Protein AF-A0A8J7VVT9-F1 (afdb_monomer)

Structure (mmCIF, N/CA/C/O backbone):
data_AF-A0A8J7VVT9-F1
#
_entry.id   AF-A0A8J7VVT9-F1
#
loop_
_atom_site.group_PDB
_atom_site.id
_atom_site.type_symbol
_atom_site.label_atom_id
_atom_site.label_alt_id
_atom_site.label_comp_id
_atom_site.label_asym_id
_atom_site.label_entity_id
_atom_site.label_seq_id
_atom_site.pdbx_PDB_ins_code
_atom_site.Cartn_x
_atom_site.Cartn_y
_atom_site.Cartn_z
_atom_site.occupancy
_atom_site.B_iso_or_equiv
_atom_site.auth_seq_id
_atom_site.auth_comp_id
_atom_site.auth_asym_id
_atom_site.auth_atom_id
_atom_site.pdbx_PDB_model_num
ATOM 1 N N . MET A 1 1 ? -22.297 -32.492 52.593 1.00 47.00 1 MET A N 1
ATOM 2 C CA . MET A 1 1 ? -21.749 -32.198 51.250 1.00 47.00 1 MET A CA 1
ATOM 3 C C . MET A 1 1 ? -22.305 -30.853 50.786 1.00 47.00 1 MET A C 1
ATOM 5 O O . MET A 1 1 ? -23.288 -30.816 50.068 1.00 47.00 1 MET A O 1
ATOM 9 N N . THR A 1 2 ? -21.743 -29.739 51.254 1.00 51.62 2 THR A N 1
ATOM 10 C CA . THR A 1 2 ? -22.163 -28.383 50.854 1.00 51.62 2 THR A CA 1
ATOM 11 C C . THR A 1 2 ? -20.918 -27.641 50.402 1.00 51.62 2 THR A C 1
ATOM 13 O O . THR A 1 2 ? -20.140 -27.144 51.213 1.00 51.62 2 THR A O 1
ATOM 16 N N . VAL A 1 3 ? -20.673 -27.673 49.095 1.00 56.25 3 VAL A N 1
ATOM 17 C CA . VA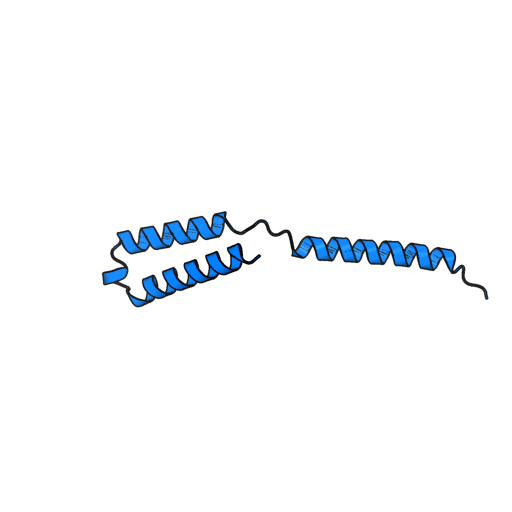L A 1 3 ? -19.573 -26.941 48.464 1.00 56.25 3 VAL A CA 1
ATOM 18 C C . VAL A 1 3 ? -19.825 -25.430 48.580 1.00 56.25 3 VAL A C 1
ATOM 20 O O . VAL A 1 3 ? -20.956 -24.991 48.368 1.00 56.25 3 VAL A O 1
ATOM 23 N N . PRO A 1 4 ? -18.806 -24.616 48.915 1.00 62.16 4 PRO A N 1
ATOM 24 C CA . PRO A 1 4 ? -18.965 -23.179 49.110 1.00 62.16 4 PRO A CA 1
ATOM 25 C C . PRO A 1 4 ? -19.096 -22.471 47.752 1.00 62.16 4 PRO A C 1
ATOM 27 O O . PRO A 1 4 ? -18.107 -22.046 47.150 1.00 62.16 4 PRO A O 1
ATOM 30 N N . THR A 1 5 ? -20.335 -22.329 47.281 1.00 58.75 5 THR A N 1
ATOM 31 C CA . THR A 1 5 ? -20.746 -21.632 46.044 1.00 58.75 5 THR A CA 1
ATOM 32 C C . THR A 1 5 ? -20.105 -20.249 45.886 1.00 58.75 5 THR A C 1
ATOM 34 O O . THR A 1 5 ? -19.709 -19.863 44.788 1.00 58.75 5 THR A O 1
ATOM 37 N N . LEU A 1 6 ? -19.877 -19.534 46.992 1.00 60.22 6 LEU A N 1
ATOM 38 C CA . LEU A 1 6 ? -19.271 -18.199 47.003 1.00 60.22 6 LEU A CA 1
ATOM 39 C C . LEU A 1 6 ? -17.837 -18.154 46.432 1.00 60.22 6 LEU A C 1
ATOM 41 O O . LEU A 1 6 ? -17.450 -17.166 45.809 1.00 60.22 6 LEU A O 1
ATOM 45 N N . LYS A 1 7 ? -17.042 -19.219 46.612 1.00 60.03 7 LYS A N 1
ATOM 46 C CA . LYS A 1 7 ? -15.660 -19.306 46.095 1.00 60.03 7 LYS A CA 1
ATOM 47 C C . LYS A 1 7 ? -15.636 -19.564 44.587 1.00 60.03 7 LYS A C 1
ATOM 49 O O . LYS A 1 7 ? -14.799 -19.008 43.880 1.00 60.03 7 LYS A O 1
ATOM 54 N N . ILE A 1 8 ? -16.592 -20.358 44.107 1.00 64.31 8 ILE A N 1
ATOM 55 C CA . ILE A 1 8 ? -16.740 -20.739 42.698 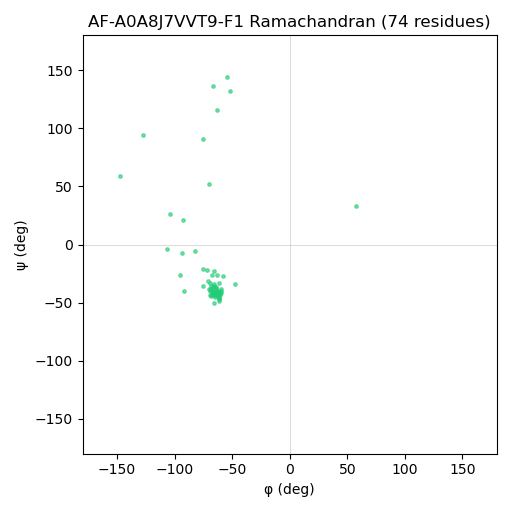1.00 64.31 8 ILE A CA 1
ATOM 56 C C . ILE A 1 8 ? -17.163 -19.524 41.863 1.00 64.31 8 ILE A C 1
ATOM 58 O O . ILE A 1 8 ? -16.604 -19.297 40.794 1.00 64.31 8 ILE A O 1
ATOM 62 N N . HIS A 1 9 ? -18.054 -18.674 42.384 1.00 63.38 9 HIS A N 1
ATOM 63 C CA . HIS A 1 9 ? -18.449 -17.436 41.702 1.00 63.38 9 HIS A CA 1
ATOM 64 C C . HIS A 1 9 ? -17.303 -16.421 41.571 1.00 63.38 9 HIS A C 1
ATOM 66 O O . HIS A 1 9 ? -17.188 -15.758 40.541 1.00 63.38 9 HIS A O 1
ATOM 72 N N . ARG A 1 10 ? -16.416 -16.321 42.572 1.00 66.31 10 ARG A N 1
ATOM 73 C CA . ARG A 1 10 ? -15.241 -15.432 42.495 1.00 66.31 10 ARG A CA 1
ATOM 74 C C . ARG A 1 10 ? -14.193 -15.921 41.497 1.00 66.31 10 ARG A C 1
ATOM 76 O O . ARG A 1 10 ? -13.625 -15.109 40.775 1.00 66.31 10 ARG A O 1
ATOM 83 N N . LEU A 1 11 ? -13.976 -17.234 41.426 1.00 67.00 11 LEU A N 1
ATOM 84 C CA . LEU A 1 11 ? -13.092 -17.852 40.431 1.00 67.00 11 LEU A CA 1
ATOM 85 C C . LEU A 1 11 ? -13.649 -17.704 39.008 1.00 67.00 11 LEU A C 1
ATOM 87 O O . LEU A 1 11 ? -12.899 -17.374 38.094 1.00 67.00 11 LEU A O 1
ATOM 91 N N . ALA A 1 12 ? -14.964 -17.869 38.833 1.00 68.06 12 ALA A N 1
ATOM 92 C CA . ALA A 1 12 ? -15.630 -17.677 37.547 1.00 68.06 12 ALA A CA 1
ATOM 93 C C . ALA A 1 12 ? -15.528 -16.225 37.043 1.00 68.06 12 ALA A C 1
ATOM 95 O O . ALA A 1 12 ? -15.245 -16.006 35.868 1.00 68.06 12 ALA A O 1
ATOM 96 N N . GLY A 1 13 ? -15.686 -15.232 37.928 1.00 70.19 13 GLY A N 1
ATOM 97 C CA . GLY A 1 13 ? -15.514 -13.820 37.570 1.00 70.19 13 GLY A CA 1
ATOM 98 C C . GLY A 1 13 ? -14.081 -13.471 37.152 1.00 70.19 13 GLY A C 1
ATOM 99 O O . GLY A 1 13 ? -13.882 -12.748 36.178 1.00 70.19 13 GLY A O 1
ATOM 100 N N . LEU A 1 14 ? -13.079 -14.031 37.839 1.00 70.81 14 LEU A N 1
ATOM 101 C CA . LEU A 1 14 ? -11.666 -13.821 37.508 1.00 70.81 14 LEU A CA 1
ATOM 102 C C . LEU A 1 14 ? -11.298 -14.442 36.148 1.00 70.81 14 LEU A C 1
ATOM 104 O O . LEU A 1 14 ? -10.613 -13.813 35.344 1.00 70.81 14 LEU A O 1
ATOM 108 N N . ALA A 1 15 ? -11.785 -15.656 35.876 1.00 70.81 15 ALA A N 1
ATOM 109 C CA . ALA A 1 15 ? -11.552 -16.353 34.612 1.00 70.81 15 ALA A CA 1
ATOM 110 C C . ALA A 1 15 ? -12.224 -15.645 33.421 1.00 70.81 15 ALA A C 1
ATOM 112 O O . ALA A 1 15 ? -11.616 -15.519 32.357 1.00 70.81 15 ALA A O 1
ATOM 113 N N . ALA A 1 16 ? -13.444 -15.131 33.612 1.00 72.19 16 ALA A N 1
ATOM 114 C CA . ALA A 1 16 ? -14.146 -14.344 32.600 1.00 72.19 16 ALA A CA 1
ATOM 115 C C . ALA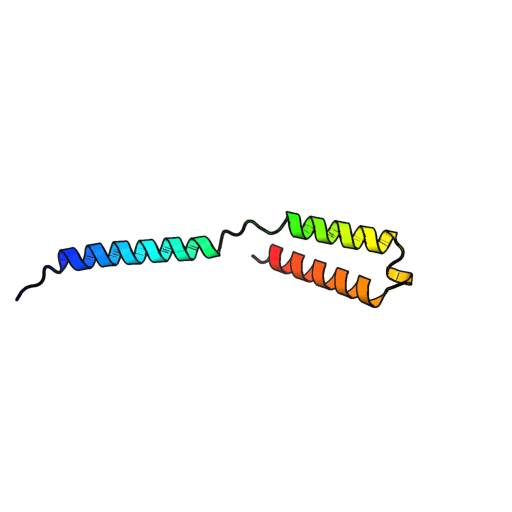 A 1 16 ? -13.416 -13.024 32.289 1.00 72.19 16 ALA A C 1
ATOM 117 O O . ALA A 1 16 ? -13.276 -12.660 31.122 1.00 72.19 16 ALA A O 1
ATOM 118 N N . GLY A 1 17 ? -12.887 -12.348 33.316 1.00 73.94 17 GLY A N 1
ATOM 119 C CA . GLY A 1 17 ? -12.053 -11.157 33.141 1.00 73.94 17 GLY A CA 1
ATOM 120 C C . GLY A 1 17 ? -10.780 -11.450 32.344 1.00 73.94 17 GLY A C 1
ATOM 121 O O . GLY A 1 17 ? -10.485 -10.746 31.384 1.00 73.94 17 GLY A O 1
ATOM 122 N N . LEU A 1 18 ? -10.063 -12.530 32.670 1.00 74.50 18 LEU A N 1
ATOM 123 C CA . LEU A 1 18 ? -8.838 -12.910 31.956 1.00 74.50 18 LEU A CA 1
ATOM 124 C C . LEU A 1 18 ? -9.097 -13.201 30.466 1.00 74.50 18 LEU A C 1
ATOM 126 O O . LEU A 1 18 ? -8.321 -12.780 29.612 1.00 74.50 18 LEU A O 1
ATOM 130 N N . CYS A 1 19 ? -10.217 -13.862 30.151 1.00 69.31 19 CYS A N 1
ATOM 131 C CA . CYS A 1 19 ? -10.634 -14.091 28.766 1.00 69.31 19 CYS A CA 1
ATOM 132 C C . CYS A 1 19 ? -10.914 -12.775 28.026 1.00 69.31 19 CYS A C 1
ATOM 134 O O . CYS A 1 19 ? -10.484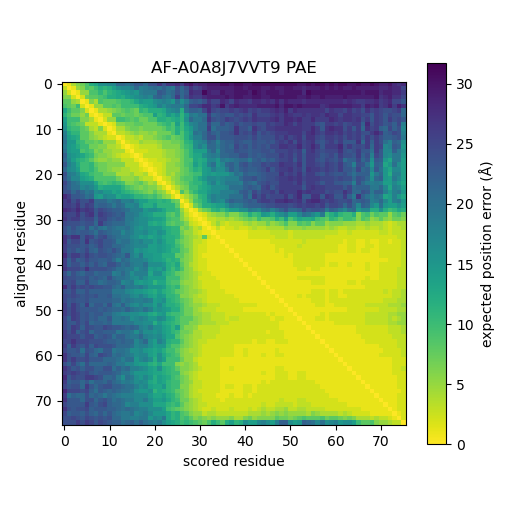 -12.620 26.886 1.00 69.31 19 CYS A O 1
ATOM 136 N N . ALA A 1 20 ? -11.575 -11.809 28.672 1.00 68.00 20 ALA A N 1
ATOM 137 C CA . ALA A 1 20 ? -11.867 -10.506 28.071 1.00 68.00 20 ALA A CA 1
ATOM 138 C C . ALA A 1 20 ? -10.596 -9.695 27.746 1.00 68.00 20 ALA A C 1
ATOM 140 O O . ALA A 1 20 ? -10.531 -9.065 26.691 1.00 68.00 20 ALA A O 1
ATOM 141 N N . LEU A 1 21 ? -9.562 -9.750 28.597 1.00 65.94 21 LEU A N 1
ATOM 142 C CA . LEU A 1 21 ? -8.275 -9.099 28.309 1.00 65.94 21 LEU A CA 1
ATOM 143 C C . LEU A 1 21 ? -7.519 -9.769 27.147 1.00 65.94 21 LEU A C 1
ATOM 145 O O . LEU A 1 21 ? -6.893 -9.076 26.345 1.00 65.94 21 LEU A O 1
ATOM 149 N N . LEU A 1 22 ? -7.601 -11.097 27.020 1.00 64.56 22 LEU A N 1
ATOM 150 C CA . LEU A 1 22 ? -6.990 -11.836 25.906 1.00 64.56 22 LEU A CA 1
ATOM 151 C C . LEU A 1 22 ? -7.661 -11.509 24.559 1.00 64.56 22 LEU A C 1
ATOM 153 O O . LEU A 1 22 ? -6.975 -11.385 23.546 1.00 64.56 22 LEU A O 1
ATOM 157 N N . LEU A 1 23 ? -8.982 -11.303 24.552 1.00 60.19 23 LEU A N 1
ATOM 158 C CA . LEU A 1 23 ? -9.744 -10.887 23.366 1.00 60.19 23 LEU A CA 1
ATOM 159 C C . LEU A 1 23 ? -9.407 -9.451 22.929 1.00 60.19 23 LEU A C 1
ATOM 161 O O . LEU A 1 23 ? -9.285 -9.190 21.734 1.00 60.19 23 LEU A O 1
ATOM 165 N N . ALA A 1 24 ? -9.189 -8.535 23.878 1.00 58.50 24 ALA A N 1
ATOM 166 C CA . ALA A 1 24 ? -8.797 -7.154 23.581 1.00 58.50 24 ALA A CA 1
ATOM 167 C C . 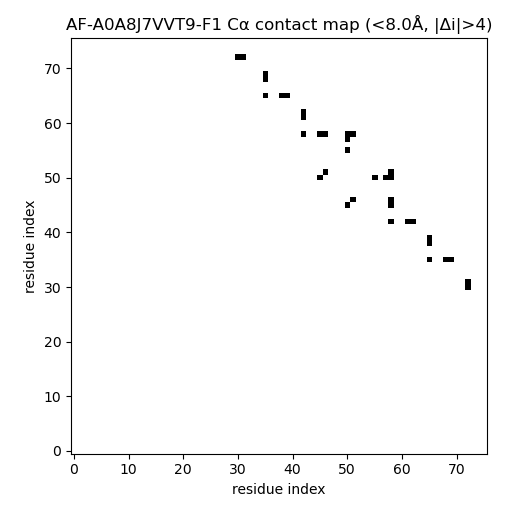ALA A 1 24 ? -7.383 -7.047 22.972 1.00 58.50 24 ALA A C 1
ATOM 169 O O . ALA A 1 24 ? -7.104 -6.133 22.198 1.00 58.50 24 ALA A O 1
ATOM 170 N N . SER A 1 25 ? -6.499 -8.009 23.260 1.00 55.09 25 SER A N 1
ATOM 171 C CA . SER A 1 25 ? -5.147 -8.051 22.691 1.00 55.09 25 SER A CA 1
ATOM 172 C C . SER A 1 25 ? -5.113 -8.420 21.203 1.00 55.09 25 SER A C 1
ATOM 174 O O . SER A 1 25 ? -4.132 -8.095 20.540 1.00 55.09 25 SER A O 1
ATOM 176 N N . CYS A 1 26 ? -6.140 -9.084 20.661 1.00 57.78 26 CYS A N 1
ATOM 177 C CA . CYS A 1 26 ? -6.192 -9.416 19.229 1.00 57.78 26 CYS A CA 1
ATOM 178 C C . CYS A 1 26 ? -6.697 -8.260 18.347 1.00 57.78 26 CYS A C 1
ATOM 180 O O . CYS A 1 26 ? -6.656 -8.382 17.128 1.00 57.78 26 CYS A O 1
ATOM 182 N N . ALA A 1 27 ? -7.143 -7.144 18.936 1.00 57.31 27 ALA A N 1
ATOM 183 C CA . ALA A 1 27 ? -7.634 -5.971 18.206 1.00 57.31 27 ALA A CA 1
ATOM 184 C C . ALA A 1 27 ? -6.665 -4.773 18.234 1.00 57.31 27 ALA A C 1
ATOM 186 O O . ALA A 1 27 ? -6.938 -3.757 17.608 1.00 57.31 27 ALA A O 1
ATOM 187 N N . THR A 1 28 ? -5.538 -4.866 18.953 1.00 55.31 28 THR A N 1
ATOM 188 C CA . THR A 1 28 ? -4.613 -3.734 19.158 1.00 55.31 28 THR A CA 1
ATOM 189 C C . THR A 1 28 ? -3.338 -3.799 18.315 1.00 55.31 28 THR A C 1
ATOM 191 O O . THR A 1 28 ? -2.320 -3.218 18.697 1.00 55.31 28 THR A O 1
ATOM 194 N N . VAL A 1 29 ? -3.361 -4.475 17.163 1.00 62.53 29 VAL A N 1
ATOM 195 C CA . VAL A 1 29 ? -2.293 -4.260 16.178 1.00 62.53 29 VAL A CA 1
ATOM 196 C C . VAL A 1 29 ? -2.410 -2.794 15.747 1.00 62.53 29 VAL A C 1
ATOM 198 O O . VAL A 1 29 ? -3.468 -2.418 15.240 1.00 62.53 29 VAL A O 1
ATOM 201 N N . PRO A 1 30 ? -1.405 -1.938 16.019 1.00 67.25 30 PRO A N 1
ATOM 202 C CA . PRO A 1 30 ? -1.458 -0.551 15.581 1.00 67.25 30 PRO A CA 1
ATOM 203 C C . PRO A 1 30 ? -1.698 -0.529 14.066 1.00 67.25 30 PRO A C 1
ATOM 205 O O . PRO A 1 30 ? -1.201 -1.423 13.376 1.00 67.25 30 PRO A O 1
ATOM 208 N N . PRO A 1 31 ? -2.466 0.444 13.546 1.00 70.50 31 PRO A N 1
ATOM 209 C CA . PRO A 1 31 ? -2.788 0.484 12.127 1.00 70.50 31 PRO A CA 1
ATOM 210 C C . PRO A 1 31 ? -1.488 0.378 11.307 1.00 70.50 31 PRO A C 1
ATOM 212 O O . PRO A 1 31 ? -0.533 1.093 11.645 1.00 70.50 31 PRO A O 1
ATOM 215 N N . PRO A 1 32 ? -1.420 -0.500 10.279 1.00 82.38 32 PRO A N 1
ATOM 216 C CA . PRO A 1 32 ? -0.217 -0.807 9.487 1.00 82.38 32 PRO A CA 1
ATOM 217 C C . PRO A 1 32 ? 0.213 0.354 8.567 1.00 82.38 32 PRO A C 1
ATOM 219 O O . PRO A 1 32 ? 0.370 0.227 7.354 1.00 82.38 32 PRO A O 1
ATOM 222 N N . THR A 1 33 ? 0.352 1.546 9.140 1.00 89.50 33 THR A N 1
ATOM 223 C CA . THR A 1 33 ? 0.642 2.802 8.443 1.00 89.50 33 THR A CA 1
ATOM 224 C C . THR A 1 33 ? 2.061 2.828 7.882 1.00 89.50 33 THR A C 1
ATOM 226 O O . THR A 1 33 ? 2.279 3.381 6.805 1.00 89.50 33 THR A O 1
ATOM 229 N N . ALA A 1 34 ? 3.018 2.193 8.567 1.00 90.62 34 ALA A N 1
ATOM 230 C CA . ALA A 1 34 ? 4.398 2.082 8.102 1.00 90.62 34 ALA A CA 1
ATOM 231 C C . ALA A 1 34 ? 4.498 1.178 6.865 1.00 90.62 34 ALA A C 1
ATOM 233 O O . ALA A 1 34 ? 5.154 1.526 5.883 1.00 90.62 34 ALA A O 1
ATOM 234 N N . GLU A 1 35 ? 3.806 0.043 6.891 1.00 93.19 35 GLU A N 1
ATOM 235 C CA . GLU A 1 35 ? 3.757 -0.933 5.809 1.00 93.19 35 GLU A CA 1
ATOM 236 C C . GLU A 1 35 ? 3.037 -0.360 4.582 1.00 93.19 35 GLU A C 1
ATOM 238 O O . GLU A 1 35 ? 3.521 -0.513 3.459 1.00 93.19 35 GLU A O 1
ATOM 243 N N . LEU A 1 36 ? 1.931 0.367 4.789 1.00 96.06 36 LEU A N 1
ATOM 244 C CA . LEU A 1 36 ? 1.229 1.079 3.717 1.00 96.06 36 LEU A CA 1
ATOM 245 C C . LEU A 1 36 ? 2.110 2.155 3.070 1.00 96.06 36 LEU A C 1
ATOM 247 O O . LEU A 1 36 ? 2.176 2.229 1.843 1.00 96.06 36 LEU A O 1
ATOM 251 N N . GLY A 1 37 ? 2.833 2.944 3.871 1.00 96.62 37 GLY A N 1
ATOM 252 C CA . GLY A 1 37 ? 3.767 3.947 3.353 1.00 96.62 37 GLY A CA 1
ATOM 253 C C . GLY A 1 37 ? 4.932 3.330 2.572 1.00 96.62 37 GLY A C 1
ATOM 254 O O . GLY A 1 37 ? 5.318 3.843 1.520 1.00 96.62 37 GLY A O 1
ATOM 255 N N . ALA A 1 38 ? 5.466 2.197 3.037 1.00 97.44 38 ALA A N 1
ATOM 256 C CA . ALA A 1 38 ? 6.504 1.461 2.319 1.00 97.44 38 ALA A CA 1
ATOM 257 C C . ALA A 1 38 ? 5.998 0.916 0.971 1.00 97.44 38 ALA A C 1
ATOM 259 O O . ALA A 1 38 ? 6.704 1.011 -0.036 1.00 97.44 38 ALA A O 1
ATOM 260 N N . ALA A 1 39 ? 4.770 0.390 0.931 1.00 97.50 39 ALA A N 1
ATOM 261 C CA . ALA A 1 39 ? 4.150 -0.096 -0.298 1.00 97.50 39 ALA A CA 1
ATOM 262 C C . ALA A 1 39 ? 3.890 1.041 -1.305 1.00 97.50 39 ALA A C 1
ATOM 264 O O . ALA A 1 39 ? 4.205 0.896 -2.487 1.00 97.50 39 ALA A O 1
ATOM 265 N N . GLU A 1 40 ? 3.400 2.195 -0.846 1.00 98.12 40 GLU A N 1
ATOM 266 C CA . GLU A 1 40 ? 3.209 3.379 -1.694 1.00 98.12 40 GLU A CA 1
ATOM 267 C C . GLU A 1 40 ? 4.531 3.876 -2.291 1.00 98.12 40 GLU A C 1
ATOM 269 O O . GLU A 1 40 ? 4.633 4.095 -3.503 1.00 98.12 40 GLU A O 1
ATOM 274 N N . ALA A 1 41 ? 5.578 3.973 -1.467 1.00 98.38 41 ALA A N 1
ATOM 275 C CA . ALA A 1 41 ? 6.910 4.348 -1.928 1.00 98.38 41 ALA A CA 1
ATOM 276 C C . ALA A 1 41 ? 7.461 3.367 -2.981 1.00 98.38 41 ALA A C 1
ATOM 278 O O . ALA A 1 41 ? 8.057 3.803 -3.969 1.00 98.38 41 ALA A O 1
ATOM 279 N N . ALA A 1 42 ? 7.237 2.060 -2.809 1.00 98.12 42 ALA A N 1
ATOM 280 C CA . ALA A 1 42 ? 7.667 1.038 -3.761 1.00 98.12 42 ALA A CA 1
ATOM 281 C C . ALA A 1 42 ? 6.923 1.130 -5.105 1.00 98.12 42 ALA A C 1
ATOM 283 O O . ALA A 1 42 ? 7.561 1.075 -6.158 1.00 98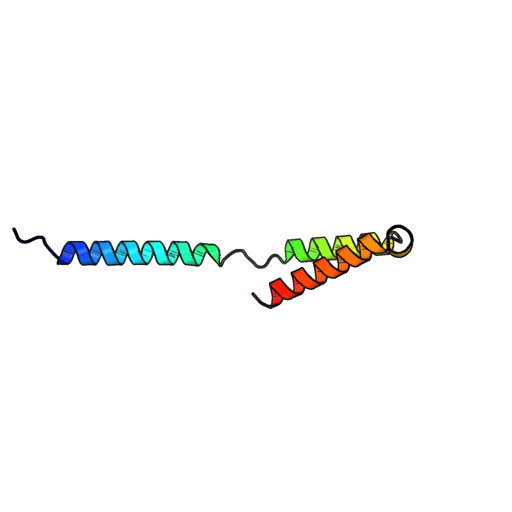.12 42 ALA A O 1
ATOM 284 N N . VAL A 1 43 ? 5.600 1.334 -5.090 1.00 98.31 43 VAL A N 1
ATOM 285 C CA . VAL A 1 43 ? 4.798 1.515 -6.317 1.00 98.31 43 VAL A CA 1
ATOM 286 C C . VAL A 1 43 ? 5.228 2.777 -7.072 1.00 98.31 43 VAL A C 1
ATOM 288 O O . VAL A 1 43 ? 5.396 2.743 -8.292 1.00 98.31 43 VAL A O 1
ATOM 291 N N . LEU A 1 44 ? 5.482 3.878 -6.357 1.00 98.50 44 LEU A N 1
ATOM 292 C CA . LEU A 1 44 ? 6.012 5.112 -6.946 1.00 98.50 44 LEU A CA 1
ATOM 293 C C . LEU A 1 44 ? 7.400 4.906 -7.560 1.00 98.50 44 LEU A C 1
ATOM 295 O O . LEU A 1 44 ? 7.663 5.393 -8.660 1.00 98.50 44 LEU A O 1
ATOM 299 N N . ALA A 1 45 ? 8.290 4.190 -6.869 1.00 98.25 45 ALA A N 1
ATOM 300 C CA . ALA A 1 45 ? 9.615 3.869 -7.388 1.00 98.25 45 ALA A CA 1
ATOM 301 C C . ALA A 1 45 ? 9.536 3.008 -8.659 1.00 98.25 45 ALA A C 1
ATOM 303 O O . ALA A 1 45 ? 10.247 3.289 -9.621 1.00 98.25 45 ALA A O 1
ATOM 304 N N . ALA A 1 46 ? 8.639 2.020 -8.695 1.00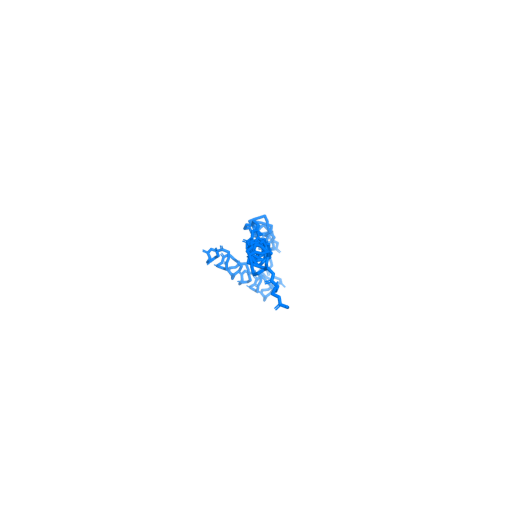 98.00 46 ALA A N 1
ATOM 305 C CA . ALA A 1 46 ? 8.420 1.180 -9.868 1.00 98.00 46 ALA A CA 1
ATOM 306 C C . ALA A 1 46 ? 7.863 1.979 -11.060 1.00 98.00 46 ALA A C 1
ATOM 308 O O . ALA A 1 46 ? 8.365 1.841 -12.172 1.00 98.00 46 ALA A O 1
ATOM 309 N N . SER A 1 47 ? 6.890 2.869 -10.839 1.00 97.19 47 SER A N 1
ATOM 310 C CA . SER A 1 47 ? 6.360 3.722 -11.916 1.00 97.19 47 SER A CA 1
ATOM 311 C C . SER A 1 47 ? 7.424 4.687 -12.464 1.00 97.19 47 SER A C 1
ATOM 313 O O . SER A 1 47 ? 7.517 4.872 -13.672 1.00 97.19 47 SER A O 1
ATOM 315 N N . ARG A 1 48 ? 8.307 5.226 -11.606 1.00 98.12 48 ARG A N 1
ATOM 316 C CA . ARG A 1 48 ? 9.469 6.035 -12.040 1.00 98.12 48 ARG A CA 1
ATOM 317 C C . ARG A 1 48 ? 10.509 5.249 -12.838 1.00 98.12 48 ARG A C 1
ATOM 319 O O . ARG A 1 48 ? 11.296 5.865 -13.544 1.00 98.12 48 ARG A O 1
ATOM 326 N N . ALA A 1 49 ? 10.543 3.929 -12.685 1.00 98.06 49 ALA A N 1
ATOM 327 C CA . ALA A 1 49 ? 11.409 3.028 -13.438 1.00 98.06 49 ALA A CA 1
ATOM 328 C C . ALA A 1 49 ? 10.714 2.473 -14.696 1.00 98.06 49 ALA A C 1
ATOM 330 O O . ALA A 1 49 ? 11.086 1.405 -15.181 1.00 98.06 49 ALA A O 1
ATOM 331 N N . ASP A 1 50 ? 9.671 3.157 -15.178 1.00 97.94 50 ASP A N 1
ATOM 332 C CA . ASP A 1 50 ? 8.915 2.790 -16.375 1.00 97.94 50 ASP A CA 1
ATOM 333 C C . ASP A 1 50 ? 8.319 1.372 -16.303 1.00 97.94 50 ASP A C 1
ATOM 335 O O . ASP A 1 50 ? 8.156 0.687 -17.317 1.00 97.94 50 ASP A O 1
ATOM 339 N N . ALA A 1 51 ? 7.937 0.915 -15.102 1.00 97.06 51 ALA A N 1
ATOM 340 C CA . ALA A 1 51 ? 7.259 -0.373 -14.937 1.00 97.06 51 ALA A CA 1
ATOM 341 C C . ALA A 1 51 ? 5.955 -0.448 -15.746 1.00 97.06 51 ALA A C 1
ATOM 343 O O . ALA A 1 51 ? 5.578 -1.526 -16.192 1.00 97.06 51 ALA A O 1
ATOM 344 N N . ASP A 1 52 ? 5.308 0.689 -16.012 1.00 97.06 52 ASP A N 1
ATOM 345 C CA . ASP A 1 52 ? 4.141 0.768 -16.895 1.00 97.06 52 ASP A CA 1
ATOM 346 C C . ASP A 1 52 ? 4.476 0.359 -18.353 1.00 97.06 52 ASP A C 1
ATOM 348 O O . ASP A 1 52 ? 3.608 -0.146 -19.063 1.00 97.06 52 ASP A O 1
ATOM 352 N N . GLN A 1 53 ? 5.733 0.506 -18.797 1.00 97.38 53 GLN A N 1
ATOM 353 C CA . GLN A 1 53 ? 6.206 0.072 -20.120 1.00 97.38 53 GLN A CA 1
ATOM 354 C C . GLN A 1 53 ? 6.767 -1.357 -20.106 1.00 97.38 53 GLN A C 1
ATOM 356 O O . GLN A 1 53 ? 6.566 -2.113 -21.057 1.00 97.38 53 GLN A O 1
ATOM 361 N N . HIS A 1 54 ? 7.500 -1.722 -19.054 1.00 98.06 54 HIS A N 1
ATOM 362 C CA . HIS A 1 54 ? 8.254 -2.978 -19.017 1.00 98.06 54 HIS A CA 1
ATOM 363 C C . HIS A 1 54 ? 7.513 -4.132 -18.336 1.00 98.06 54 HIS A C 1
ATOM 365 O O . HIS A 1 54 ? 7.777 -5.294 -18.643 1.00 98.06 54 HIS A O 1
ATOM 371 N N . ALA A 1 55 ? 6.598 -3.829 -17.415 1.00 98.06 55 ALA A N 1
ATOM 372 C CA . ALA A 1 55 ? 5.868 -4.805 -16.612 1.00 98.06 55 ALA A CA 1
ATOM 373 C C . ALA A 1 55 ? 4.435 -4.317 -16.287 1.00 98.06 55 ALA A C 1
ATOM 375 O O . ALA A 1 55 ? 4.075 -4.201 -15.110 1.00 98.06 55 ALA A O 1
ATOM 376 N N . PRO A 1 56 ? 3.601 -4.041 -17.313 1.00 97.25 56 PRO A N 1
ATOM 377 C CA . PRO A 1 56 ? 2.297 -3.396 -17.141 1.00 97.25 56 PR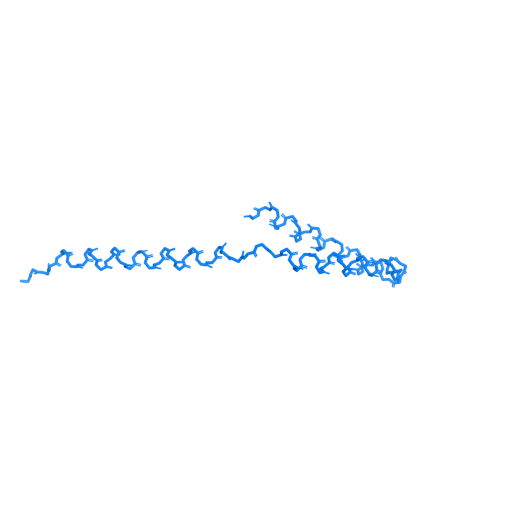O A CA 1
ATOM 378 C C . PRO A 1 56 ? 1.342 -4.180 -16.229 1.00 97.25 56 PRO A C 1
ATOM 380 O O . PRO A 1 56 ? 0.647 -3.587 -15.409 1.00 97.25 56 PRO A O 1
ATOM 383 N N . GLU A 1 57 ? 1.332 -5.513 -16.315 1.00 98.19 57 GLU A N 1
ATOM 384 C CA . GLU A 1 57 ? 0.472 -6.344 -15.460 1.00 98.19 57 GLU A CA 1
ATOM 385 C C . GLU A 1 57 ? 0.907 -6.310 -13.990 1.00 98.19 57 GLU A C 1
ATOM 387 O O . GLU A 1 57 ? 0.074 -6.232 -13.091 1.00 98.19 57 GLU A O 1
ATOM 392 N N . VAL A 1 58 ? 2.219 -6.300 -13.737 1.00 97.88 58 VAL A N 1
ATOM 393 C CA . VAL A 1 58 ? 2.776 -6.302 -12.377 1.00 97.88 58 VAL A CA 1
ATOM 394 C C . VAL A 1 58 ? 2.507 -4.972 -11.680 1.00 97.88 58 VAL A C 1
ATOM 396 O O . VAL A 1 58 ? 2.114 -4.954 -10.515 1.00 97.88 58 VAL A O 1
ATOM 399 N N . ILE A 1 59 ? 2.695 -3.846 -12.379 1.00 98.38 59 ILE A N 1
ATOM 400 C CA . ILE A 1 59 ? 2.437 -2.528 -11.786 1.00 98.38 59 ILE A CA 1
ATOM 401 C C . ILE A 1 59 ? 0.936 -2.277 -11.589 1.00 98.38 59 ILE A C 1
ATOM 403 O O . ILE A 1 59 ? 0.559 -1.613 -10.622 1.00 98.38 59 ILE A O 1
ATOM 407 N N . ALA A 1 60 ? 0.077 -2.837 -12.446 1.00 98.38 60 ALA A N 1
ATOM 408 C CA . ALA A 1 60 ? -1.371 -2.793 -12.264 1.00 98.38 60 ALA A CA 1
ATOM 409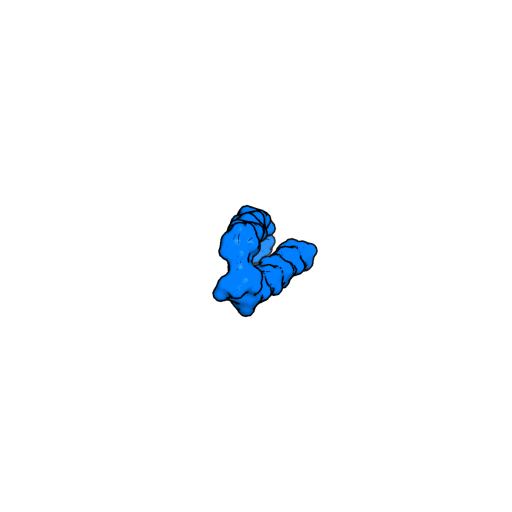 C C . ALA A 1 60 ? -1.811 -3.578 -11.015 1.00 98.38 60 ALA A C 1
ATOM 411 O O . ALA A 1 60 ? -2.478 -3.006 -10.151 1.00 98.38 60 ALA A O 1
ATOM 412 N N . ASP A 1 61 ? -1.366 -4.832 -10.866 1.00 98.56 61 ASP A N 1
ATOM 413 C CA . ASP A 1 61 ? -1.654 -5.667 -9.686 1.00 98.56 61 ASP A CA 1
ATOM 414 C C . ASP A 1 61 ? -1.125 -5.020 -8.391 1.00 98.56 61 ASP A C 1
ATOM 416 O O . ASP A 1 61 ? -1.831 -4.959 -7.383 1.00 98.56 61 ASP A O 1
ATOM 420 N N . ALA A 1 62 ? 0.079 -4.439 -8.416 1.00 98.25 62 ALA A N 1
ATOM 421 C CA . ALA A 1 62 ? 0.640 -3.751 -7.253 1.00 98.25 62 ALA A CA 1
ATOM 422 C C . ALA A 1 62 ? -0.210 -2.544 -6.808 1.00 98.25 62 ALA A C 1
ATOM 424 O O . ALA A 1 62 ? -0.443 -2.359 -5.609 1.00 98.25 62 ALA A O 1
ATOM 425 N N . ARG A 1 63 ? -0.703 -1.735 -7.759 1.00 98.25 63 ARG A N 1
ATOM 426 C CA . ARG A 1 63 ? -1.595 -0.594 -7.476 1.00 98.25 63 ARG A CA 1
ATOM 427 C C . ARG A 1 63 ? -2.937 -1.060 -6.910 1.00 98.25 63 ARG A C 1
ATOM 429 O O . ARG A 1 63 ? -3.424 -0.466 -5.948 1.00 98.25 63 ARG A O 1
ATOM 436 N N . GLU A 1 64 ? -3.513 -2.121 -7.473 1.00 98.50 64 GLU A N 1
ATOM 437 C CA . GLU A 1 64 ? -4.775 -2.698 -6.998 1.00 98.50 64 GLU A CA 1
ATOM 438 C C . GLU A 1 64 ? -4.652 -3.193 -5.551 1.00 98.50 64 GLU A C 1
ATOM 440 O O . GLU A 1 64 ? -5.453 -2.820 -4.691 1.00 98.50 64 GLU A O 1
ATOM 445 N N . ARG A 1 65 ? -3.598 -3.956 -5.244 1.00 97.81 65 ARG A N 1
ATOM 446 C CA . ARG A 1 65 ? -3.339 -4.460 -3.886 1.00 97.81 65 ARG A CA 1
ATOM 447 C C . ARG A 1 65 ? -3.112 -3.344 -2.876 1.00 97.81 65 ARG A C 1
ATOM 449 O O . ARG A 1 65 ? -3.620 -3.432 -1.759 1.00 97.81 65 ARG A O 1
ATOM 456 N N . LEU A 1 66 ? -2.378 -2.296 -3.257 1.00 97.81 66 LEU A N 1
ATOM 457 C CA . LEU A 1 66 ? -2.181 -1.126 -2.403 1.00 97.81 66 LEU A CA 1
ATOM 458 C C . LEU A 1 66 ? -3.520 -0.440 -2.099 1.00 97.81 66 LEU A C 1
ATOM 460 O O . LEU A 1 66 ? -3.806 -0.154 -0.937 1.00 97.81 66 LEU A O 1
ATOM 464 N N . SER A 1 67 ? -4.367 -0.243 -3.112 1.00 97.69 67 SER A N 1
ATOM 465 C CA . SER A 1 67 ? -5.698 0.353 -2.937 1.00 97.69 67 SER A CA 1
ATOM 466 C C . SER A 1 67 ? -6.606 -0.496 -2.037 1.00 97.69 67 SER A C 1
ATOM 468 O O . SER A 1 67 ? -7.274 0.034 -1.141 1.00 97.69 67 SER A O 1
ATOM 470 N N . ALA A 1 68 ? -6.591 -1.820 -2.213 1.00 96.69 68 ALA A N 1
ATOM 471 C CA . ALA A 1 68 ? -7.336 -2.746 -1.365 1.00 96.69 68 ALA A CA 1
ATOM 472 C C . ALA A 1 68 ? -6.853 -2.698 0.096 1.00 96.69 68 ALA A C 1
ATOM 474 O O . ALA A 1 68 ? -7.670 -2.623 1.015 1.00 96.69 68 ALA A O 1
ATOM 475 N N . ALA A 1 69 ? -5.535 -2.673 0.318 1.00 94.81 69 ALA A N 1
ATOM 476 C CA . ALA A 1 69 ? -4.947 -2.581 1.652 1.00 94.81 69 ALA A CA 1
ATOM 477 C C . ALA A 1 69 ? -5.288 -1.252 2.349 1.00 94.81 69 ALA A C 1
ATOM 479 O O . ALA A 1 69 ? -5.659 -1.248 3.524 1.00 94.81 69 ALA A O 1
ATOM 480 N N . GLN A 1 70 ? -5.229 -0.132 1.622 1.00 94.94 70 GLN A N 1
ATOM 481 C CA . GLN A 1 70 ? -5.629 1.183 2.132 1.00 94.94 70 GLN A CA 1
ATOM 482 C C . GLN A 1 70 ? -7.111 1.209 2.526 1.00 94.94 70 GLN A C 1
ATOM 484 O O . GLN A 1 70 ? -7.458 1.736 3.583 1.00 94.94 70 GLN A O 1
ATOM 489 N N . SER A 1 71 ? -7.974 0.596 1.713 1.00 94.31 71 SER A N 1
ATOM 490 C CA . SER A 1 71 ? -9.412 0.502 1.991 1.00 94.31 71 SER A CA 1
ATOM 491 C C . SER A 1 71 ? -9.696 -0.335 3.238 1.00 94.31 71 SER A C 1
ATOM 493 O O . SER A 1 71 ? -10.456 0.094 4.103 1.00 94.31 71 SER A O 1
ATOM 495 N N . ALA A 1 72 ? -9.037 -1.491 3.370 1.00 89.62 72 ALA A N 1
ATOM 496 C CA . ALA A 1 72 ? -9.166 -2.349 4.545 1.00 89.62 72 ALA A CA 1
ATOM 497 C C . ALA A 1 72 ? -8.721 -1.625 5.827 1.00 89.62 72 ALA A C 1
ATOM 499 O O . ALA A 1 72 ? -9.428 -1.673 6.832 1.00 89.62 72 ALA A O 1
ATOM 500 N N . ASN A 1 73 ? -7.604 -0.892 5.768 1.00 89.00 73 ASN A N 1
ATOM 501 C CA . ASN A 1 73 ? -7.104 -0.092 6.887 1.00 89.00 73 ASN A CA 1
ATOM 502 C C . ASN A 1 73 ? -8.032 1.079 7.256 1.00 89.00 73 ASN A C 1
ATOM 504 O O . ASN A 1 73 ? -8.121 1.426 8.424 1.00 89.00 73 ASN A O 1
ATOM 508 N N . ALA A 1 74 ? -8.718 1.691 6.286 1.00 85.75 74 ALA A N 1
ATOM 509 C CA . ALA A 1 74 ? -9.685 2.760 6.550 1.00 85.75 74 ALA A CA 1
ATOM 510 C C . ALA A 1 74 ? -11.020 2.249 7.129 1.00 85.75 74 ALA A C 1
ATOM 512 O O . ALA A 1 74 ? -11.772 3.029 7.710 1.00 85.75 74 ALA A O 1
ATOM 513 N N . SER A 1 75 ? -11.331 0.963 6.934 1.00 79.62 75 SER A N 1
ATOM 514 C CA . SER A 1 75 ? -12.555 0.316 7.429 1.00 79.62 75 SER A CA 1
ATOM 515 C C . SER A 1 75 ? -12.415 -0.377 8.792 1.00 79.62 75 SER A C 1
ATOM 517 O O . SER A 1 75 ? -13.421 -0.862 9.313 1.00 79.62 75 SER A O 1
ATOM 519 N N . GLY A 1 76 ? -11.192 -0.463 9.329 1.00 62.84 76 GLY A N 1
ATOM 520 C CA . GLY A 1 76 ? -10.879 -1.023 10.651 1.00 62.84 76 GLY A CA 1
ATOM 521 C C . GLY A 1 76 ? -10.774 0.047 11.728 1.00 62.84 76 GLY A C 1
ATOM 522 O O . GLY A 1 76 ? -11.010 -0.312 12.901 1.00 62.84 76 GLY A O 1
#

Secondary structure (DSSP, 8-state):
----HHHHHHHHHHHHHHHHHHHHHTS-----HHHHHHHHHHHHHHHHTTHHHH-HHHHHHHHHHHHHHHHHHHH-

pLDDT: mean 82.16, std 16.8, range [47.0, 98.56]

Organism: NCBI:txid1776034

Mean predicted aligned error: 12.23 Å

Foldseek 3Di:
DDDDVVVVVVVVVVVVVVVVVVVVVVVPPPQVVVVLVVLVVVLVVCVVVVCCPVPVPVSVVSVVVSVVSVVVSVVD

Solvent-accessible surface area (backbone atoms only — not comparable to full-atom values): 4526 Å² total; per-residue (Å²): 141,81,79,67,62,74,60,55,54,54,52,51,52,52,53,53,52,55,50,54,56,58,58,54,61,77,70,62,71,70,80,67,58,68,60,51,51,52,51,52,53,50,54,52,52,40,53,74,67,44,25,68,79,78,37,47,69,59,52,48,53,51,52,52,53,51,53,53,51,52,52,54,64,75,76,107

Sequence (76 aa):
MTVPTLKIHRLAGLAAGLCALLLASCATVPPPTAELGAAEAAVLAASRADADQHAPEVIADARERLSAAQSANASG

Radius of gyration: 24.54 Å; Cα contacts (8 Å, |Δi|>4): 18; chains: 1; bounding box: 34×38×71 Å